Protein AF-A0A0U1LXA2-F1 (afdb_monomer)

InterPro domains:
  IPR002675 Large ribosomal subunit protein eL38 [PF01781] (32-101)
  IPR002675 Large ribosomal subunit protein eL38 [PTHR10965] (31-101)
  IPR038464 Large ribosomal subunit protein eL38 superfamily [G3DSA:3.30.720.90] (31-102)

Organism: Talaromyces islandicus (NCBI:txid28573)

Radius of gyration: 25.95 Å; Cα contacts (8 Å, |Δi|>4): 132; chains: 1; bounding box: 83×63×30 Å

pLDDT: mean 77.97, std 19.59, range [40.28, 96.31]

Secondary structure (DSSP, 8-state):
-------------------------------EEEE--HHHHHHHHHSTT--EEEEEE-TTT--EEEEEE-SS-EEEEEES-HHHHHHHHHHS-TTSEEEE--S-------

Nearest PDB structures (foldseek):
  8pvl-assembly1_Lk  TM=9.374E-01  e=1.654E-11  Thermochaetoides thermophila DSM 1495
  8i9x-assembly1_Lk  TM=9.459E-01  e=2.446E-11  Thermochaetoides thermophila DSM 1495
  7r81-assembly1_m1  TM=9.613E-01  e=2.402E-10  Neurospora crassa
  8ove-assembly1_Bp  TM=9.339E-01  e=1.109E-07  Trypanosoma brucei brucei
  5xxb-assembly1_j  TM=9.501E-01  e=2.951E-07  Toxoplasma gondii

Sequence (110 aa):
MKLITTIEPSKRLNFVPSTLHPSSQTKSATMPSEVSDIKQFIEICRRKDASSARIKRNRKTSQTKFKVRCHRFLYTLVLKDSDKADKLKQSLPPALKIEDVSKGGKKKTI

Solvent-accessible surface area (backbone atoms only — not comparable to full-atom values): 7158 Å² total; per-residue (Å²): 134,90,83,85,91,83,86,91,85,78,86,74,79,79,79,75,77,80,77,79,77,84,69,86,78,73,79,67,86,59,51,73,43,80,47,90,51,68,70,61,50,54,55,51,62,70,38,91,55,43,63,34,34,37,41,35,69,36,85,90,75,53,28,39,35,42,36,36,37,38,82,69,41,33,42,32,35,78,39,66,54,64,71,61,47,57,53,50,62,69,71,48,60,84,90,45,47,74,42,78,51,62,98,81,74,81,80,84,78,128

Mean predicted aligned error: 13.37 Å

Structure (mmCIF, N/CA/C/O backbone):
data_AF-A0A0U1LXA2-F1
#
_entry.id   AF-A0A0U1LXA2-F1
#
loop_
_atom_site.group_PDB
_atom_site.id
_atom_site.type_symbol
_atom_site.label_atom_id
_atom_site.label_alt_id
_atom_site.label_comp_id
_atom_site.label_asym_id
_a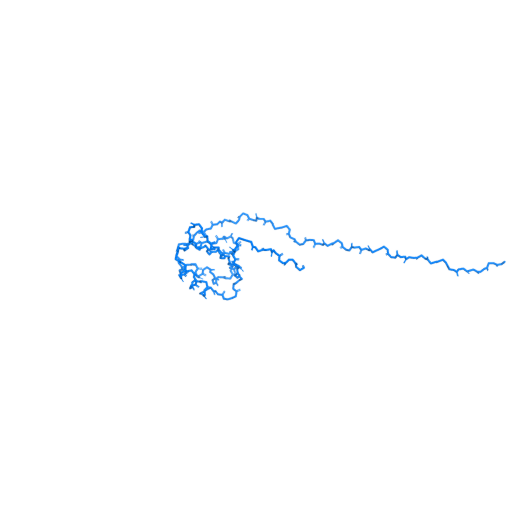tom_site.label_entity_id
_atom_site.label_seq_id
_atom_site.pdbx_PDB_ins_code
_atom_site.Cartn_x
_atom_site.Cartn_y
_atom_site.Cartn_z
_atom_site.occupancy
_atom_site.B_iso_or_equiv
_atom_site.auth_seq_id
_atom_site.auth_comp_id
_atom_site.auth_asym_id
_atom_site.auth_atom_id
_atom_site.pdbx_PDB_model_num
ATOM 1 N N . MET A 1 1 ? 68.038 -52.379 19.694 1.00 46.19 1 MET A N 1
ATOM 2 C CA . MET A 1 1 ? 67.814 -51.940 18.300 1.00 46.19 1 MET A CA 1
ATOM 3 C C . MET A 1 1 ? 66.386 -51.429 18.196 1.00 46.19 1 MET A C 1
ATOM 5 O O . MET A 1 1 ? 65.477 -52.114 18.637 1.00 46.19 1 MET A O 1
ATOM 9 N N . LYS A 1 2 ? 66.239 -50.174 17.759 1.00 47.12 2 LYS A N 1
ATOM 10 C CA . LYS A 1 2 ? 64.984 -49.416 17.621 1.00 47.12 2 LYS A CA 1
ATOM 11 C C . LYS A 1 2 ? 64.072 -50.065 16.579 1.00 47.12 2 LYS A C 1
ATOM 13 O O . LYS A 1 2 ? 64.612 -50.402 15.538 1.00 47.12 2 LYS A O 1
ATOM 18 N N . LEU A 1 3 ? 62.749 -50.093 16.785 1.00 48.00 3 LEU A N 1
ATOM 19 C CA . LEU A 1 3 ? 61.766 -49.903 15.703 1.00 48.00 3 LEU A CA 1
ATOM 20 C C . LEU A 1 3 ? 60.325 -49.673 16.251 1.00 48.00 3 LEU A C 1
ATOM 22 O O . LEU A 1 3 ? 59.685 -50.603 16.716 1.00 48.00 3 LEU A O 1
ATOM 26 N N . ILE A 1 4 ? 59.882 -48.404 16.156 1.00 50.50 4 ILE A N 1
ATOM 27 C CA . ILE A 1 4 ? 58.598 -47.870 15.611 1.00 50.50 4 ILE A CA 1
ATOM 28 C C . ILE A 1 4 ? 57.254 -48.082 16.368 1.00 50.50 4 ILE A C 1
ATOM 30 O O . ILE A 1 4 ? 56.882 -49.195 16.700 1.00 50.50 4 ILE A O 1
ATOM 34 N N . THR A 1 5 ? 56.571 -47.004 16.808 1.00 44.62 5 THR A N 1
ATOM 35 C CA . THR A 1 5 ? 55.510 -46.199 16.116 1.00 44.62 5 THR A CA 1
ATOM 36 C C . THR A 1 5 ? 54.118 -46.839 16.275 1.00 44.62 5 THR A C 1
ATOM 38 O O . THR A 1 5 ? 53.854 -47.890 15.716 1.00 44.62 5 THR A O 1
ATOM 41 N N . THR A 1 6 ? 53.172 -46.298 17.053 1.00 52.69 6 THR A N 1
ATOM 42 C CA . THR A 1 6 ? 52.335 -45.138 16.687 1.00 52.69 6 THR A CA 1
ATOM 43 C C . THR A 1 6 ? 51.577 -44.637 17.921 1.00 52.69 6 THR A C 1
ATOM 45 O O . THR A 1 6 ? 50.834 -45.386 18.547 1.00 52.69 6 THR A O 1
ATOM 48 N N . ILE A 1 7 ? 51.760 -43.359 18.242 1.00 55.78 7 ILE A N 1
ATOM 49 C CA . ILE A 1 7 ? 50.886 -42.562 19.109 1.00 55.78 7 ILE A CA 1
ATOM 50 C C . ILE A 1 7 ? 49.828 -41.959 18.183 1.00 55.78 7 ILE A C 1
ATOM 52 O O . ILE A 1 7 ? 50.179 -41.532 17.086 1.00 55.78 7 ILE A O 1
ATOM 56 N N . GLU A 1 8 ? 48.562 -41.945 18.596 1.00 66.44 8 GLU A N 1
ATOM 57 C CA . GLU A 1 8 ? 47.446 -41.350 17.854 1.00 66.44 8 GLU A CA 1
ATOM 58 C C . GLU A 1 8 ? 47.209 -39.905 18.343 1.00 66.44 8 GLU A C 1
ATOM 60 O O . GLU A 1 8 ? 46.787 -39.713 19.485 1.00 66.44 8 GLU A O 1
ATOM 65 N N . PRO A 1 9 ? 47.456 -38.864 17.526 1.00 55.12 9 PRO A N 1
ATOM 66 C CA . PRO A 1 9 ? 46.992 -37.526 17.837 1.00 55.12 9 PRO A CA 1
ATOM 67 C C . PRO A 1 9 ? 46.153 -36.995 16.678 1.00 55.12 9 PRO A C 1
ATOM 69 O O . PRO A 1 9 ? 46.668 -36.784 15.584 1.00 55.12 9 PRO A O 1
ATOM 72 N N . SER A 1 10 ? 44.869 -36.732 16.919 1.00 51.81 10 SER A N 1
ATOM 73 C CA . SER A 1 10 ? 44.155 -35.545 16.409 1.00 51.81 10 SER A CA 1
ATOM 74 C C . SER A 1 10 ? 42.648 -35.763 16.450 1.00 51.81 10 SER A C 1
ATOM 76 O O . SER A 1 10 ? 42.000 -36.032 15.439 1.00 51.81 10 SER A O 1
ATOM 78 N N . LYS A 1 11 ? 42.042 -35.505 17.612 1.00 54.41 11 LYS A N 1
ATOM 79 C CA . LYS A 1 11 ? 40.664 -35.013 17.606 1.00 54.41 11 LYS A CA 1
ATOM 80 C C . LYS A 1 11 ? 40.707 -33.561 17.149 1.00 54.41 11 LYS A C 1
ATOM 82 O O . LYS A 1 11 ? 40.986 -32.653 17.923 1.00 54.41 11 LYS A O 1
ATOM 87 N N . ARG A 1 12 ? 40.492 -33.412 15.840 1.00 52.88 12 ARG A N 1
ATOM 88 C CA . ARG A 1 12 ? 40.038 -32.216 15.123 1.00 52.88 12 ARG A CA 1
ATOM 89 C C . ARG A 1 12 ? 39.305 -31.254 16.068 1.00 52.88 12 ARG A C 1
ATO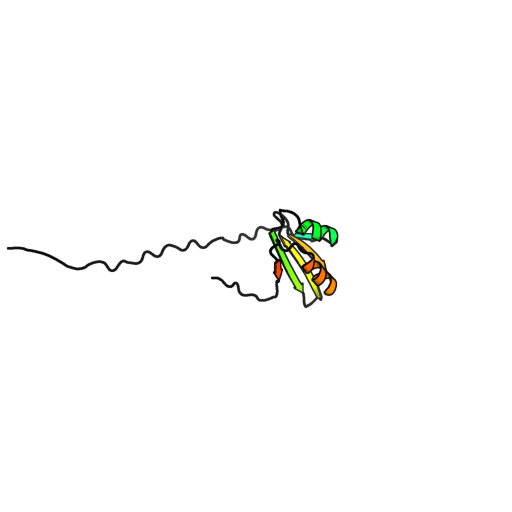M 91 O O . ARG A 1 12 ? 38.158 -31.492 16.441 1.00 52.88 12 ARG A O 1
ATOM 98 N N . LEU A 1 13 ? 39.962 -30.157 16.430 1.00 48.97 13 LEU A N 1
ATOM 99 C CA . LEU A 1 13 ? 39.269 -28.972 16.915 1.00 48.97 13 LEU A CA 1
ATOM 100 C C . LEU A 1 13 ? 38.448 -28.445 15.739 1.00 48.97 13 LEU A C 1
ATOM 102 O O . LEU A 1 13 ? 38.988 -28.054 14.704 1.00 48.97 13 LEU A O 1
ATOM 106 N N . ASN A 1 14 ? 37.130 -28.535 15.882 1.00 50.81 14 ASN A N 1
ATOM 107 C CA . ASN A 1 14 ? 36.174 -28.045 14.908 1.00 50.81 14 ASN A CA 1
ATOM 108 C C . ASN A 1 14 ? 36.361 -26.534 14.750 1.00 50.81 14 ASN A C 1
ATOM 110 O O . ASN A 1 14 ? 36.027 -25.750 15.636 1.00 50.81 14 ASN A O 1
ATOM 114 N N . PHE A 1 15 ? 36.902 -26.145 13.601 1.00 55.06 15 PHE A N 1
ATOM 115 C CA . PHE A 1 15 ? 36.855 -24.785 13.098 1.00 55.06 15 PHE A CA 1
ATOM 116 C C . PHE A 1 15 ? 35.385 -24.454 12.818 1.00 55.06 15 PHE A C 1
ATOM 118 O O . PHE A 1 15 ? 34.821 -24.890 11.816 1.00 55.06 15 PHE A O 1
ATOM 125 N N . VAL A 1 16 ? 34.731 -23.755 13.745 1.00 61.22 16 VAL A N 1
ATOM 126 C CA . VAL A 1 16 ? 33.413 -23.160 13.505 1.00 61.22 16 VAL A CA 1
ATOM 127 C C . VAL A 1 16 ? 33.610 -22.005 12.520 1.00 61.22 16 VAL A C 1
ATOM 129 O O . VAL A 1 16 ? 34.305 -21.048 12.867 1.00 61.22 16 VAL A O 1
ATOM 132 N N . PRO A 1 17 ? 33.040 -22.057 11.302 1.00 52.75 17 PRO A N 1
ATOM 133 C CA . PRO A 1 17 ? 33.032 -20.897 10.432 1.00 52.75 17 PRO A CA 1
ATOM 134 C C . PRO A 1 17 ? 32.181 -19.824 11.108 1.00 52.75 17 PRO A C 1
ATOM 136 O O . PRO A 1 17 ? 31.023 -20.056 11.460 1.00 52.75 17 PRO A O 1
ATOM 139 N N . SER A 1 18 ? 32.782 -18.658 11.314 1.00 52.16 18 SER A N 1
ATOM 140 C CA . SER A 1 18 ? 32.108 -17.433 11.714 1.00 52.16 18 SER A CA 1
ATOM 141 C C . SER A 1 18 ? 30.901 -17.220 10.804 1.00 52.16 18 SER A C 1
ATOM 143 O O . SER A 1 18 ? 31.027 -16.912 9.619 1.00 52.16 18 SER A O 1
ATOM 145 N N . THR A 1 19 ? 29.709 -17.435 11.357 1.00 54.00 19 THR A N 1
ATOM 146 C CA . THR A 1 19 ? 28.450 -17.154 10.685 1.00 54.00 19 THR A CA 1
ATOM 147 C C . THR A 1 19 ? 28.397 -15.658 10.418 1.00 54.00 19 THR A C 1
ATOM 149 O O . THR A 1 19 ? 28.176 -14.837 11.309 1.00 54.00 19 THR A O 1
ATOM 152 N N . LEU A 1 20 ? 28.651 -15.303 9.159 1.00 44.72 20 LEU A N 1
ATOM 153 C CA . LEU A 1 20 ? 28.389 -13.987 8.607 1.00 44.72 20 LEU A CA 1
ATOM 154 C C . LEU A 1 20 ? 26.909 -13.684 8.861 1.00 44.72 20 LEU A C 1
ATOM 156 O O . LEU A 1 20 ? 26.026 -14.227 8.200 1.00 44.72 20 LEU A O 1
ATOM 160 N N . HIS A 1 21 ? 26.628 -12.868 9.871 1.00 54.47 21 HIS A N 1
ATOM 161 C CA . HIS A 1 21 ? 25.276 -12.437 10.183 1.00 54.47 21 HIS A CA 1
ATOM 162 C C . HIS A 1 21 ? 24.869 -11.406 9.115 1.00 54.47 21 HIS A C 1
ATOM 164 O O . HIS A 1 21 ? 25.503 -10.349 9.024 1.00 54.47 21 HIS A O 1
ATOM 170 N N . PRO A 1 22 ? 23.868 -11.680 8.257 1.00 51.69 22 PRO A N 1
ATOM 171 C CA . PRO A 1 22 ? 23.526 -10.757 7.196 1.00 51.69 22 PRO A CA 1
ATOM 172 C C . PRO A 1 22 ? 22.761 -9.555 7.754 1.00 51.69 22 PRO A C 1
ATOM 174 O O . PRO A 1 22 ? 21.692 -9.669 8.353 1.00 51.69 22 PRO A O 1
ATOM 177 N N . SER A 1 23 ? 23.287 -8.382 7.416 1.00 40.41 23 SER A N 1
ATOM 178 C CA . SER A 1 23 ? 22.605 -7.091 7.340 1.00 40.41 23 SER A CA 1
ATOM 179 C C . SER A 1 23 ? 22.078 -6.510 8.654 1.00 40.41 23 SER A C 1
ATOM 181 O O . SER A 1 23 ? 20.919 -6.654 9.045 1.00 40.41 23 SER A O 1
ATOM 183 N N . SER A 1 24 ? 22.931 -5.684 9.252 1.00 42.75 24 SER A N 1
ATOM 184 C CA . SER A 1 24 ? 22.550 -4.430 9.893 1.00 42.75 24 SER A CA 1
ATO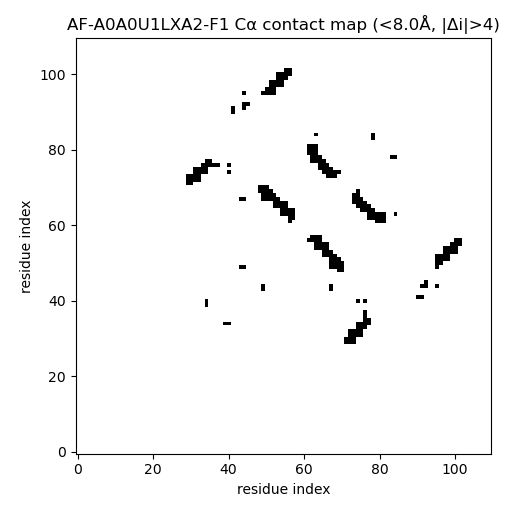M 185 C C . SER A 1 24 ? 21.440 -3.770 9.070 1.00 42.75 24 SER A C 1
ATOM 187 O O . SER A 1 24 ? 21.687 -3.203 8.005 1.00 42.75 24 SER A O 1
ATOM 189 N N . GLN A 1 25 ? 20.194 -3.882 9.528 1.00 47.41 25 GLN A N 1
ATOM 190 C CA . GLN A 1 25 ? 19.075 -3.165 8.938 1.00 47.41 25 GLN A CA 1
ATOM 191 C C . GLN A 1 25 ? 19.268 -1.692 9.296 1.00 47.41 25 GLN A C 1
ATOM 193 O O . GLN A 1 25 ? 18.738 -1.204 10.294 1.00 47.41 25 GLN A O 1
ATOM 198 N N . THR A 1 26 ? 20.091 -0.993 8.514 1.00 40.28 26 THR A N 1
ATOM 199 C CA . THR A 1 26 ? 20.186 0.458 8.562 1.00 40.28 26 THR A CA 1
ATOM 200 C C . THR A 1 26 ? 18.777 0.959 8.278 1.00 40.28 26 THR A C 1
ATOM 202 O O . THR A 1 26 ? 18.235 0.811 7.180 1.00 40.28 26 THR A O 1
ATOM 205 N N . LYS A 1 27 ? 18.108 1.459 9.322 1.00 52.69 27 LYS A N 1
ATOM 206 C CA . LYS A 1 27 ? 16.860 2.206 9.184 1.00 52.69 27 LYS A CA 1
ATOM 207 C C . LYS A 1 27 ? 17.214 3.468 8.406 1.00 52.69 27 LYS A C 1
ATOM 209 O O . LYS A 1 27 ? 17.460 4.512 9.000 1.00 52.69 27 LYS A O 1
ATOM 214 N N . SER A 1 28 ? 17.294 3.361 7.081 1.00 53.91 28 SER A N 1
ATOM 215 C CA . SER A 1 28 ? 17.297 4.531 6.218 1.00 53.91 28 SER A CA 1
ATOM 216 C C . SER A 1 28 ? 16.084 5.357 6.625 1.00 53.91 28 SER A C 1
ATOM 218 O O . SER A 1 28 ? 14.991 4.812 6.807 1.00 53.91 28 SER A O 1
ATOM 220 N N . ALA A 1 29 ? 16.296 6.644 6.887 1.00 58.34 29 ALA A N 1
ATOM 221 C CA . ALA A 1 29 ? 15.231 7.571 7.226 1.00 58.34 29 ALA A CA 1
ATOM 222 C C . ALA A 1 29 ? 14.310 7.677 6.005 1.00 58.34 29 ALA A C 1
ATOM 224 O O . ALA A 1 29 ? 14.501 8.494 5.109 1.00 58.34 29 ALA A O 1
ATOM 225 N N . THR A 1 30 ? 13.357 6.754 5.904 1.00 60.31 30 THR A N 1
ATOM 226 C CA . THR A 1 30 ? 12.408 6.709 4.805 1.00 60.31 30 THR A CA 1
ATOM 227 C C . THR A 1 30 ? 11.520 7.926 4.961 1.00 60.31 30 THR A C 1
ATOM 229 O O . THR A 1 30 ? 10.752 7.975 5.922 1.00 60.31 30 THR A O 1
ATOM 232 N N . MET A 1 31 ? 11.619 8.904 4.061 1.00 83.19 31 MET A N 1
ATOM 233 C CA . MET A 1 31 ? 10.691 10.030 4.081 1.00 83.19 31 MET A CA 1
ATOM 234 C C . MET A 1 31 ? 9.277 9.483 3.811 1.00 83.19 31 MET A C 1
ATOM 236 O O . MET A 1 31 ? 9.054 8.866 2.760 1.00 83.19 31 MET A O 1
ATOM 240 N N . PRO A 1 32 ? 8.337 9.598 4.764 1.00 89.88 32 PRO A N 1
ATOM 241 C CA . PRO A 1 32 ? 6.972 9.154 4.546 1.00 89.88 32 PRO A CA 1
ATOM 242 C C . PRO A 1 32 ? 6.226 10.191 3.701 1.00 89.88 32 PRO A C 1
ATOM 244 O O . PRO A 1 32 ? 6.440 11.392 3.844 1.00 89.88 32 PRO A O 1
ATOM 247 N N . SER A 1 33 ? 5.338 9.720 2.833 1.00 93.44 33 SER A N 1
ATOM 248 C CA . SER A 1 33 ? 4.431 10.557 2.051 1.00 93.44 33 SER A CA 1
ATOM 249 C C . SER A 1 33 ? 3.019 9.987 2.161 1.00 93.44 33 SER A C 1
ATOM 251 O O . SER A 1 33 ? 2.830 8.767 2.131 1.00 93.44 33 SER A O 1
ATOM 253 N N . GLU A 1 34 ? 2.033 10.855 2.358 1.00 94.62 34 GLU A N 1
ATOM 254 C CA . GLU A 1 34 ? 0.623 10.473 2.414 1.00 94.62 34 GLU A CA 1
ATOM 255 C C . GLU A 1 34 ? -0.026 10.644 1.040 1.00 94.62 34 GLU A C 1
ATOM 257 O O . GLU A 1 34 ? 0.274 11.587 0.311 1.00 94.62 34 GLU A O 1
ATOM 262 N N . VAL A 1 35 ? -0.893 9.697 0.687 1.00 95.00 35 VAL A N 1
ATOM 263 C CA . VAL A 1 35 ? -1.676 9.692 -0.548 1.00 95.00 35 VAL A CA 1
ATOM 264 C C . VAL A 1 35 ? -3.144 9.674 -0.152 1.00 95.00 35 VAL A C 1
ATOM 266 O O . VAL A 1 35 ? -3.563 8.775 0.577 1.00 95.00 35 VAL A O 1
ATOM 269 N N . SER A 1 36 ? -3.917 10.643 -0.638 1.00 93.50 36 SER A N 1
ATOM 270 C CA . SER A 1 36 ? -5.354 10.745 -0.352 1.00 93.50 36 SER A CA 1
ATOM 271 C C . SER A 1 36 ? -6.201 9.947 -1.348 1.00 93.50 36 SER A C 1
ATOM 273 O O . SER A 1 36 ? -7.211 9.356 -0.970 1.00 93.50 36 SER A O 1
ATOM 275 N N . ASP A 1 37 ? -5.773 9.885 -2.612 1.00 94.62 37 ASP A N 1
ATOM 276 C CA . ASP A 1 37 ? -6.553 9.292 -3.697 1.00 94.62 37 ASP A CA 1
ATOM 277 C C . ASP A 1 37 ? -6.253 7.808 -3.918 1.00 94.62 37 ASP A C 1
ATOM 279 O O . ASP A 1 37 ? -5.119 7.391 -4.167 1.00 94.62 37 ASP A O 1
ATOM 283 N N . ILE A 1 38 ? -7.312 6.994 -3.942 1.00 92.69 38 ILE A N 1
ATOM 284 C CA . ILE A 1 38 ? -7.210 5.545 -4.171 1.00 92.69 38 ILE A 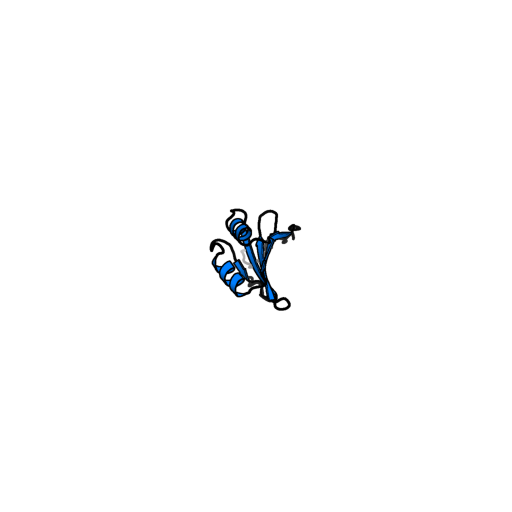CA 1
ATOM 285 C C . ILE A 1 38 ? -6.632 5.234 -5.559 1.00 92.69 38 ILE A C 1
ATOM 287 O O . ILE A 1 38 ? -5.806 4.333 -5.697 1.00 92.69 38 ILE A O 1
ATOM 291 N N . LYS A 1 39 ? -7.037 5.985 -6.593 1.00 92.88 39 LYS A N 1
ATOM 292 C CA . LYS A 1 39 ? -6.551 5.781 -7.969 1.00 92.88 39 LYS A CA 1
ATOM 293 C C . LYS A 1 39 ? -5.038 5.985 -8.055 1.00 92.88 39 LYS A C 1
ATOM 295 O O . LYS A 1 39 ? -4.333 5.133 -8.588 1.00 92.88 39 LYS A O 1
ATOM 300 N N . GLN A 1 40 ? -4.546 7.073 -7.461 1.00 94.50 40 GLN A N 1
ATOM 301 C CA . GLN A 1 40 ? -3.117 7.369 -7.390 1.00 94.50 40 GLN A CA 1
ATOM 302 C C . GLN A 1 40 ? -2.364 6.287 -6.606 1.00 94.50 40 GLN A C 1
ATOM 304 O O . GLN A 1 40 ? -1.277 5.872 -7.000 1.00 94.50 40 GLN A O 1
ATOM 309 N N . PHE A 1 41 ? -2.956 5.784 -5.521 1.00 94.56 41 PHE A N 1
ATOM 310 C CA . PHE A 1 41 ? -2.361 4.714 -4.728 1.00 94.56 41 PHE A CA 1
ATOM 311 C C . PHE A 1 41 ? -2.205 3.398 -5.511 1.00 94.56 41 PHE A C 1
ATOM 313 O O . PHE A 1 41 ? -1.154 2.760 -5.432 1.00 94.56 41 PHE A O 1
ATOM 320 N N . ILE A 1 42 ? -3.210 3.000 -6.298 1.00 93.50 42 ILE A N 1
ATOM 321 C CA . ILE A 1 42 ? -3.120 1.809 -7.159 1.00 93.50 42 ILE A CA 1
ATOM 322 C C . ILE A 1 42 ? -2.037 1.976 -8.225 1.00 93.50 42 ILE A C 1
ATOM 324 O O . ILE A 1 42 ? -1.256 1.049 -8.438 1.00 93.50 42 ILE A O 1
ATOM 328 N N . GLU A 1 43 ? -1.936 3.155 -8.839 1.00 93.88 43 GLU A N 1
ATOM 329 C CA . GLU A 1 43 ? -0.873 3.446 -9.805 1.00 93.88 43 GLU A CA 1
ATOM 330 C C . GLU A 1 43 ? 0.513 3.283 -9.167 1.00 93.88 43 GLU A C 1
ATOM 332 O O . GLU A 1 43 ? 1.396 2.637 -9.730 1.00 93.88 43 GLU A O 1
ATOM 337 N N . ILE A 1 44 ? 0.684 3.759 -7.927 1.00 93.62 44 ILE A N 1
ATOM 338 C CA . ILE A 1 44 ? 1.931 3.586 -7.175 1.00 93.62 44 ILE A CA 1
ATOM 339 C C . ILE A 1 44 ? 2.267 2.106 -6.959 1.00 93.62 44 ILE A C 1
ATOM 341 O O . ILE A 1 44 ? 3.423 1.716 -7.112 1.00 93.62 44 ILE A O 1
ATOM 345 N N . CYS A 1 45 ? 1.274 1.272 -6.646 1.00 93.75 45 CYS A N 1
ATOM 346 C CA . CYS A 1 45 ? 1.475 -0.163 -6.425 1.00 93.75 45 CYS A CA 1
ATOM 347 C C . CYS A 1 45 ? 1.905 -0.921 -7.688 1.00 93.75 45 CYS A C 1
ATOM 349 O O . CYS A 1 45 ? 2.514 -1.982 -7.574 1.00 93.75 45 CYS A O 1
ATOM 351 N N . ARG A 1 46 ? 1.572 -0.406 -8.878 1.00 93.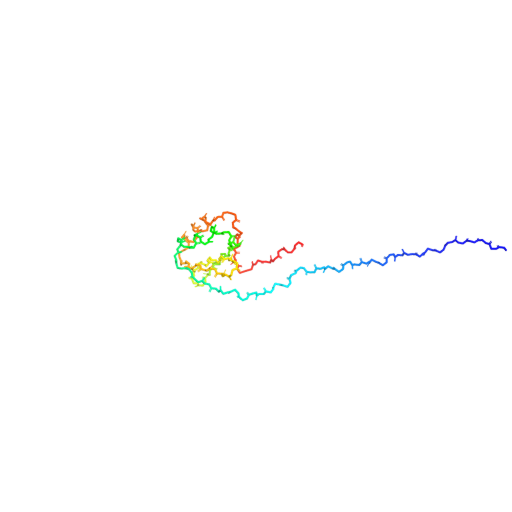25 46 ARG A N 1
ATOM 352 C CA . ARG A 1 46 ? 1.905 -1.025 -10.171 1.00 93.25 46 ARG A CA 1
ATOM 353 C C . ARG A 1 46 ? 3.281 -0.626 -10.696 1.00 93.25 46 ARG A C 1
ATOM 355 O O . ARG A 1 46 ? 3.772 -1.246 -11.638 1.00 93.25 46 ARG A O 1
ATOM 362 N N . ARG A 1 47 ? 3.913 0.397 -10.119 1.00 94.00 47 ARG A N 1
ATOM 363 C CA . ARG A 1 47 ? 5.240 0.837 -10.552 1.00 94.00 47 ARG A CA 1
ATOM 364 C C . ARG A 1 47 ? 6.314 -0.188 -10.188 1.00 94.00 47 ARG A C 1
ATOM 366 O O . ARG A 1 47 ? 6.288 -0.802 -9.127 1.00 94.00 47 ARG A O 1
ATOM 373 N N . LYS A 1 48 ? 7.338 -0.276 -11.037 1.00 92.12 48 LYS A N 1
ATOM 374 C CA . LYS A 1 48 ? 8.508 -1.159 -10.865 1.00 92.12 48 LYS A CA 1
ATOM 375 C C . LYS A 1 48 ? 9.336 -0.904 -9.598 1.00 92.12 48 LYS A C 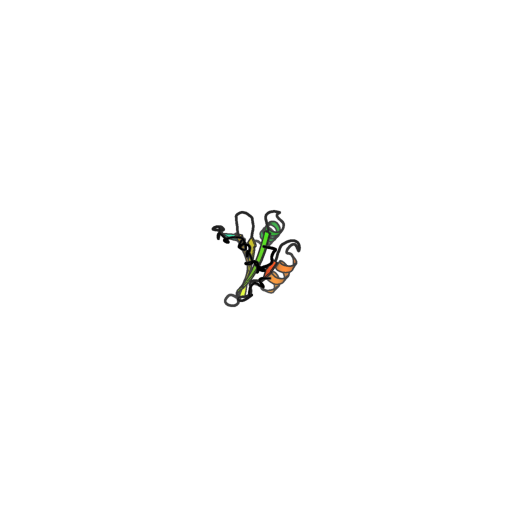1
ATOM 377 O O . LYS A 1 48 ? 10.112 -1.761 -9.198 1.00 92.12 48 LYS A O 1
ATOM 382 N N . ASP A 1 49 ? 9.225 0.278 -8.994 1.00 90.88 49 ASP A N 1
ATOM 383 C CA . ASP A 1 49 ? 9.949 0.637 -7.772 1.00 90.88 49 ASP A CA 1
ATOM 384 C C . ASP A 1 49 ? 9.216 0.234 -6.486 1.00 90.88 49 ASP A C 1
ATOM 386 O O . ASP A 1 49 ? 9.808 0.316 -5.405 1.00 90.88 49 ASP A O 1
ATOM 390 N N . ALA A 1 50 ? 7.958 -0.210 -6.584 1.00 92.94 50 ALA A N 1
ATOM 391 C CA . ALA A 1 50 ? 7.210 -0.756 -5.463 1.00 92.94 50 ALA A CA 1
ATOM 392 C C . ALA A 1 50 ? 7.717 -2.167 -5.128 1.00 92.94 50 ALA A C 1
ATOM 394 O O . ALA A 1 50 ? 7.679 -3.080 -5.946 1.00 92.94 50 ALA A O 1
ATOM 395 N N . SER A 1 51 ? 8.198 -2.343 -3.897 1.00 92.12 51 SER A N 1
ATOM 396 C CA . SER A 1 51 ? 8.862 -3.579 -3.453 1.00 92.12 51 SER A CA 1
ATOM 397 C C . SER A 1 51 ? 8.000 -4.422 -2.514 1.00 92.12 51 SER A C 1
ATOM 399 O O . SER A 1 51 ? 7.980 -5.651 -2.602 1.00 92.12 51 SER A O 1
ATOM 401 N N . SER A 1 52 ? 7.282 -3.773 -1.598 1.00 92.00 52 SER A N 1
ATOM 402 C CA . SER A 1 52 ? 6.382 -4.429 -0.654 1.00 92.00 52 SER A CA 1
ATOM 403 C C . SER A 1 52 ? 5.281 -3.487 -0.188 1.00 92.00 52 SER A C 1
ATOM 405 O O . SER A 1 52 ? 5.453 -2.268 -0.152 1.00 92.00 52 SER A O 1
ATOM 407 N N . ALA A 1 53 ? 4.144 -4.056 0.192 1.00 93.94 53 ALA A N 1
ATOM 408 C CA . ALA A 1 53 ? 3.043 -3.348 0.820 1.00 93.94 53 ALA A CA 1
ATOM 409 C C . ALA A 1 53 ? 2.818 -3.902 2.226 1.00 93.94 53 ALA A C 1
ATOM 411 O O . ALA A 1 53 ? 2.740 -5.109 2.428 1.00 93.94 53 ALA A O 1
ATOM 412 N N . ARG A 1 54 ? 2.686 -3.017 3.210 1.00 93.19 54 ARG A N 1
ATOM 413 C CA . ARG A 1 54 ? 2.368 -3.365 4.593 1.00 93.19 54 ARG A CA 1
ATOM 414 C C . ARG A 1 54 ? 0.981 -2.850 4.925 1.00 93.19 54 ARG A C 1
ATOM 416 O O . ARG A 1 54 ? 0.735 -1.645 4.858 1.00 93.19 54 ARG A O 1
ATOM 423 N N . ILE A 1 55 ? 0.085 -3.743 5.317 1.00 93.81 55 ILE A N 1
ATOM 424 C CA . ILE A 1 55 ? -1.293 -3.395 5.661 1.00 93.81 55 ILE A CA 1
ATOM 425 C C . ILE A 1 55 ? -1.404 -3.364 7.181 1.00 93.81 55 ILE A C 1
ATOM 427 O O . ILE A 1 55 ? -1.232 -4.371 7.867 1.00 93.81 55 ILE A O 1
ATOM 431 N N . LYS A 1 56 ? -1.665 -2.182 7.742 1.00 92.62 56 LYS A N 1
ATOM 432 C CA . LYS A 1 56 ? -1.825 -1.982 9.185 1.00 92.62 56 LYS A CA 1
ATOM 433 C C . LYS A 1 56 ? -3.265 -1.604 9.498 1.00 92.62 56 LYS A C 1
ATOM 435 O O . LYS A 1 56 ? -3.652 -0.450 9.341 1.00 92.62 56 LYS A O 1
ATOM 440 N N . ARG A 1 57 ? -4.015 -2.538 10.079 1.00 92.06 57 ARG A N 1
ATOM 441 C CA . ARG A 1 57 ? -5.303 -2.244 10.723 1.00 92.06 57 ARG A CA 1
ATOM 442 C C . ARG A 1 57 ? -5.081 -1.643 12.114 1.00 92.06 57 ARG A C 1
ATOM 444 O O . ARG A 1 57 ? -4.309 -2.192 12.918 1.00 92.06 57 ARG A O 1
ATOM 451 N N . ASN A 1 58 ? -5.695 -0.495 12.394 1.00 90.88 58 ASN A N 1
ATOM 452 C CA . ASN A 1 58 ? -5.674 0.155 13.700 1.00 90.88 58 ASN A CA 1
ATOM 453 C C . ASN A 1 58 ? -7.003 -0.067 14.424 1.00 90.88 58 ASN A C 1
ATOM 455 O O . ASN A 1 58 ? -8.015 0.509 14.056 1.00 90.88 58 ASN A O 1
ATOM 459 N N . ARG A 1 59 ? -6.976 -0.858 15.501 1.00 86.81 59 ARG A N 1
ATOM 460 C CA . ARG A 1 59 ? -8.176 -1.190 16.288 1.00 86.81 59 ARG A CA 1
ATOM 461 C C . ARG A 1 59 ? -8.753 0.003 17.056 1.00 86.81 59 ARG A C 1
ATOM 463 O O . ARG A 1 59 ? -9.934 0.005 17.341 1.00 86.81 59 ARG A O 1
ATOM 470 N N . LYS A 1 60 ? -7.923 0.991 17.419 1.00 88.75 60 LYS A N 1
ATOM 471 C CA . LYS A 1 60 ? -8.369 2.146 18.222 1.00 88.75 60 LYS A CA 1
ATOM 472 C C . LYS A 1 60 ? -9.139 3.178 17.400 1.00 88.75 60 LYS A C 1
ATOM 474 O O . LYS A 1 60 ? -10.030 3.822 17.922 1.00 88.75 60 LYS A O 1
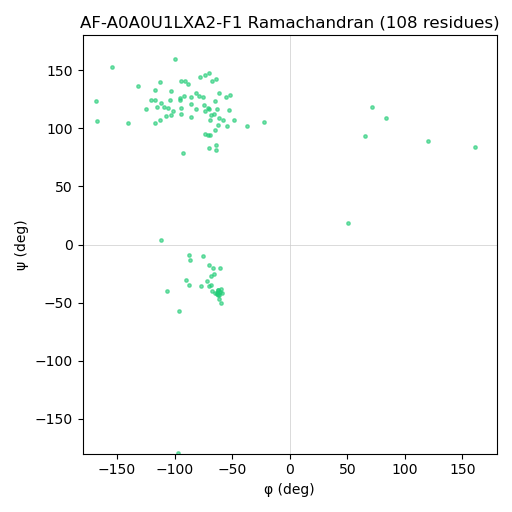ATOM 479 N N . THR A 1 61 ? -8.747 3.366 16.142 1.00 88.88 61 THR A N 1
ATOM 480 C CA . THR A 1 61 ? -9.318 4.399 15.262 1.00 88.88 61 THR A CA 1
ATOM 481 C C . THR A 1 61 ? -10.133 3.806 14.116 1.00 88.88 61 THR A C 1
ATOM 483 O O . THR A 1 61 ? -10.528 4.546 13.224 1.00 88.88 61 THR A O 1
ATOM 486 N N . SER A 1 62 ? -10.298 2.479 14.086 1.00 88.88 62 SER A N 1
ATOM 487 C CA . SER A 1 62 ? -10.896 1.706 12.985 1.00 88.88 62 SER A CA 1
ATOM 488 C C . SER A 1 62 ? -10.322 2.009 11.592 1.00 88.88 62 SER A C 1
ATOM 490 O O . SER A 1 62 ? -10.916 1.667 10.581 1.00 88.88 62 SER A O 1
ATOM 492 N N . GLN A 1 63 ? -9.134 2.619 11.517 1.00 93.19 63 GLN A N 1
ATOM 493 C CA . GLN A 1 63 ? -8.486 2.965 10.254 1.00 93.19 63 GLN A CA 1
ATOM 494 C C . GLN A 1 63 ? -7.580 1.840 9.765 1.00 93.19 63 GLN A C 1
ATOM 496 O O . GLN A 1 63 ? -6.792 1.274 10.532 1.00 93.19 63 GLN A O 1
ATOM 501 N N . THR A 1 64 ? -7.588 1.608 8.459 1.00 93.88 64 THR A N 1
ATOM 502 C CA . THR A 1 64 ? -6.624 0.749 7.774 1.00 93.88 64 THR A CA 1
ATOM 503 C C . THR A 1 64 ? -5.616 1.612 7.030 1.00 93.88 64 THR A C 1
ATOM 505 O O . THR A 1 64 ? -5.980 2.464 6.225 1.00 93.88 64 THR A O 1
ATOM 508 N N . LYS A 1 65 ? -4.327 1.410 7.317 1.00 94.38 65 LYS A N 1
ATOM 509 C CA . LYS A 1 65 ? -3.221 2.102 6.651 1.00 94.38 65 LYS A CA 1
ATOM 510 C C . LYS A 1 65 ? -2.528 1.144 5.691 1.00 94.38 65 LYS A C 1
ATOM 512 O O . LYS A 1 65 ? -1.948 0.153 6.140 1.00 94.38 65 LYS A O 1
ATOM 517 N N . PHE A 1 66 ? -2.552 1.462 4.405 1.00 95.50 66 PHE A N 1
ATOM 518 C CA . PHE A 1 66 ? -1.817 0.749 3.367 1.00 95.50 66 PHE A CA 1
ATOM 519 C C . PHE A 1 66 ? -0.492 1.457 3.139 1.00 95.50 66 PHE A C 1
ATOM 521 O O . PHE A 1 66 ? -0.483 2.628 2.778 1.00 95.50 66 PHE A O 1
ATOM 528 N N . LYS A 1 67 ? 0.623 0.774 3.398 1.00 94.25 67 LYS A N 1
ATOM 529 C CA . LYS A 1 67 ? 1.965 1.359 3.355 1.00 94.25 67 LYS A CA 1
ATOM 530 C C . LYS A 1 67 ? 2.803 0.684 2.281 1.00 94.25 67 LYS A C 1
ATOM 532 O O . LYS A 1 67 ? 3.267 -0.428 2.501 1.00 94.25 67 LYS A O 1
ATOM 537 N N . VAL A 1 68 ? 3.028 1.341 1.153 1.00 94.81 68 VAL A N 1
ATOM 538 C CA . VAL A 1 68 ? 3.837 0.797 0.053 1.00 94.81 68 VAL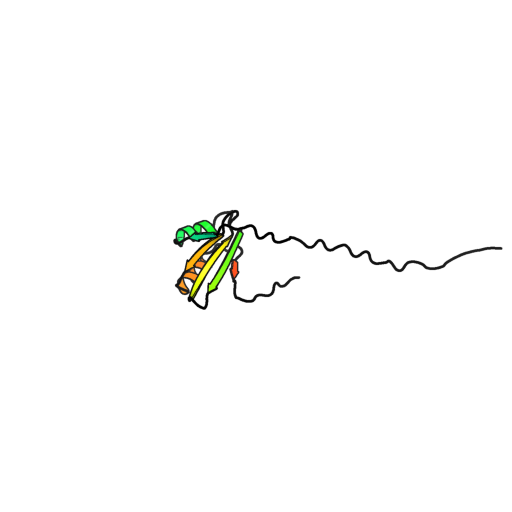 A CA 1
ATOM 539 C C . VAL A 1 68 ? 5.261 1.309 0.168 1.00 94.81 68 VAL A C 1
ATOM 541 O O . VAL A 1 68 ? 5.505 2.516 0.246 1.00 94.81 68 VAL A O 1
ATOM 544 N N . ARG A 1 69 ? 6.219 0.383 0.181 1.00 93.38 69 ARG A N 1
ATOM 545 C CA . ARG A 1 69 ? 7.641 0.690 0.146 1.00 93.38 69 ARG A CA 1
ATOM 546 C C . ARG A 1 69 ? 8.093 0.846 -1.300 1.00 93.38 69 ARG A C 1
ATOM 548 O O . ARG A 1 69 ? 8.198 -0.142 -2.027 1.00 93.38 69 ARG A O 1
ATOM 555 N N . CYS A 1 70 ? 8.406 2.080 -1.675 1.00 92.62 70 CYS A N 1
ATOM 556 C CA . CYS A 1 70 ? 9.120 2.388 -2.909 1.00 92.62 70 CYS A CA 1
ATOM 557 C C . CYS A 1 70 ? 10.618 2.573 -2.621 1.00 92.62 70 CYS A C 1
ATOM 559 O O . CYS A 1 70 ? 11.055 2.472 -1.469 1.00 92.62 70 CYS A O 1
ATOM 561 N N . HIS A 1 71 ? 11.408 2.873 -3.654 1.00 89.56 71 HIS A N 1
ATOM 562 C CA . HIS A 1 71 ? 12.857 3.053 -3.518 1.00 89.56 71 HIS A CA 1
ATOM 563 C C . HIS A 1 71 ? 13.216 4.189 -2.540 1.00 89.56 71 HIS A C 1
ATOM 565 O O . HIS A 1 71 ? 13.974 3.998 -1.590 1.00 89.56 71 HIS A O 1
ATOM 571 N N . ARG A 1 72 ? 12.598 5.364 -2.726 1.00 88.62 72 ARG A N 1
ATOM 572 C CA . ARG A 1 72 ? 12.841 6.567 -1.913 1.00 88.62 72 ARG A CA 1
ATOM 573 C C . ARG A 1 72 ? 11.817 6.720 -0.786 1.00 88.62 72 ARG A C 1
ATOM 575 O O . ARG A 1 72 ? 12.179 6.745 0.391 1.00 88.62 72 ARG A O 1
ATOM 582 N N . PHE A 1 73 ? 10.535 6.774 -1.137 1.00 91.50 73 PHE A N 1
ATOM 583 C CA . PHE A 1 73 ? 9.456 7.103 -0.205 1.00 91.50 73 PHE A CA 1
ATOM 584 C C . PHE A 1 73 ? 8.711 5.873 0.322 1.00 91.50 73 PHE A C 1
ATOM 586 O O . PHE A 1 73 ? 8.739 4.785 -0.261 1.00 91.50 73 PHE A O 1
ATOM 593 N N . LEU A 1 74 ? 8.030 6.063 1.449 1.00 93.81 74 LEU A N 1
ATOM 594 C CA . LEU A 1 74 ? 6.978 5.165 1.912 1.00 93.81 74 LEU A CA 1
ATOM 595 C C . LEU A 1 74 ? 5.634 5.866 1.718 1.00 93.81 74 LEU A C 1
ATOM 597 O O . LEU A 1 74 ? 5.346 6.835 2.418 1.00 93.81 74 LEU A O 1
ATOM 601 N N . TYR A 1 75 ? 4.829 5.371 0.782 1.00 95.06 75 TYR A N 1
ATOM 602 C CA . TYR A 1 75 ? 3.506 5.924 0.514 1.00 95.06 75 TYR A CA 1
ATOM 603 C C . TYR A 1 75 ? 2.489 5.297 1.451 1.00 95.06 75 TYR A C 1
ATOM 605 O O . TYR A 1 75 ? 2.412 4.072 1.547 1.00 95.06 75 TYR A O 1
ATOM 613 N N . THR A 1 76 ? 1.726 6.126 2.155 1.00 95.88 76 THR A N 1
ATOM 614 C CA . THR A 1 76 ? 0.656 5.671 3.041 1.00 95.88 76 THR A CA 1
ATOM 615 C C . THR A 1 76 ? -0.688 6.179 2.548 1.00 95.88 76 THR A C 1
ATOM 617 O O . THR A 1 76 ? -0.872 7.383 2.445 1.00 95.88 76 THR A O 1
ATOM 620 N N . LEU A 1 77 ? -1.633 5.269 2.321 1.00 96.31 77 LEU A N 1
ATOM 621 C CA . LEU A 1 77 ? -3.052 5.589 2.179 1.00 96.31 77 LEU A CA 1
ATOM 622 C C . LEU A 1 77 ? -3.776 5.207 3.472 1.00 96.31 77 LEU A C 1
ATOM 624 O O . LEU A 1 77 ? -3.586 4.102 3.995 1.00 96.31 77 LEU A O 1
ATOM 628 N N . VAL A 1 78 ? -4.598 6.113 3.997 1.00 94.81 78 VAL A N 1
ATOM 629 C CA . VAL A 1 78 ? -5.409 5.890 5.200 1.00 94.81 78 VAL A CA 1
ATOM 630 C C . VAL A 1 78 ? -6.876 5.783 4.800 1.00 94.81 78 VAL A C 1
ATOM 632 O O . VAL A 1 78 ? -7.456 6.738 4.299 1.00 94.81 78 VAL A O 1
ATOM 635 N N . LEU A 1 79 ? -7.496 4.635 5.067 1.00 94.06 79 LEU A N 1
ATOM 636 C CA . LEU A 1 79 ? -8.929 4.423 4.868 1.00 94.06 79 LEU A CA 1
ATOM 637 C C . LEU A 1 79 ? -9.630 4.232 6.212 1.00 94.06 79 LEU A C 1
ATOM 639 O O . LEU A 1 79 ? -9.096 3.574 7.107 1.00 94.06 79 LEU A O 1
ATOM 643 N N . LYS A 1 80 ? -10.823 4.817 6.348 1.00 93.19 80 LYS A N 1
ATOM 644 C CA . LYS A 1 80 ? -11.705 4.637 7.514 1.00 93.19 80 LYS A CA 1
ATOM 645 C C . LYS A 1 80 ? -12.672 3.461 7.329 1.00 93.19 80 LYS A C 1
ATOM 647 O O . LYS A 1 80 ? -12.997 2.799 8.304 1.00 93.19 80 LYS A O 1
ATOM 652 N N . ASP A 1 81 ? -13.068 3.180 6.089 1.00 93.06 81 ASP A N 1
ATOM 653 C CA . ASP A 1 81 ? -14.027 2.122 5.762 1.00 93.06 81 ASP A CA 1
ATOM 654 C C . ASP A 1 81 ? -13.313 0.766 5.621 1.00 93.06 81 ASP A C 1
ATOM 656 O O . ASP A 1 81 ? -12.431 0.614 4.767 1.00 93.06 81 ASP A O 1
ATOM 660 N N . SER A 1 82 ? -13.697 -0.229 6.428 1.00 90.25 82 SER A N 1
ATOM 661 C CA . SER A 1 82 ? -13.143 -1.594 6.368 1.00 90.25 82 SER A CA 1
ATOM 662 C C . SER A 1 82 ? -13.427 -2.273 5.033 1.00 90.25 82 SER A C 1
ATOM 664 O O . SER A 1 82 ? -12.520 -2.826 4.419 1.00 90.25 82 SER A O 1
ATOM 666 N N . ASP A 1 83 ? -14.649 -2.146 4.528 1.00 91.75 83 ASP A N 1
ATOM 667 C CA . ASP A 1 83 ? -15.088 -2.901 3.351 1.00 91.75 83 ASP A CA 1
ATOM 668 C C . ASP A 1 83 ? -14.383 -2.411 2.080 1.00 91.75 83 ASP A C 1
ATOM 670 O O . ASP A 1 83 ? -14.010 -3.192 1.203 1.00 91.75 83 ASP A O 1
ATOM 674 N N . LYS A 1 84 ? -14.134 -1.095 1.988 1.00 91.94 84 LYS A N 1
ATOM 675 C CA . LYS A 1 84 ? -13.314 -0.523 0.910 1.00 91.94 84 LYS A CA 1
ATOM 676 C C . LYS A 1 84 ? -11.855 -0.940 1.045 1.00 91.94 84 LYS A C 1
ATOM 678 O O . LYS A 1 84 ? -11.200 -1.145 0.029 1.00 91.94 84 LYS A O 1
ATOM 683 N N . ALA A 1 85 ? -11.345 -1.069 2.269 1.00 92.50 85 ALA A N 1
ATOM 684 C CA . ALA A 1 85 ? -9.987 -1.539 2.504 1.00 92.50 85 ALA A CA 1
ATOM 685 C C . ALA A 1 85 ? -9.810 -2.999 2.048 1.00 92.50 85 ALA A C 1
ATOM 687 O O . ALA A 1 85 ? -8.820 -3.311 1.388 1.00 92.50 85 ALA A O 1
ATOM 688 N N . ASP A 1 86 ? -10.776 -3.875 2.319 1.00 92.31 86 ASP A N 1
ATOM 689 C CA . ASP A 1 86 ? -10.707 -5.275 1.887 1.00 92.31 86 ASP A CA 1
ATOM 690 C C . ASP A 1 86 ? -10.792 -5.408 0.360 1.00 92.31 86 ASP A C 1
ATOM 692 O O . ASP A 1 86 ? -9.999 -6.139 -0.239 1.00 92.31 86 ASP A O 1
ATOM 696 N N . LYS A 1 87 ? -11.645 -4.608 -0.296 1.00 93.00 87 LYS A N 1
ATOM 697 C CA . LYS A 1 87 ? -11.658 -4.492 -1.767 1.00 93.00 87 LYS A CA 1
ATOM 698 C C . LYS A 1 87 ? -10.332 -3.959 -2.308 1.00 93.00 87 LYS A C 1
ATOM 700 O O . LYS A 1 87 ? -9.792 -4.499 -3.267 1.00 93.00 87 LYS A O 1
ATOM 705 N N . LEU A 1 88 ? -9.765 -2.931 -1.673 1.00 93.19 88 LEU A N 1
ATOM 706 C CA . LEU A 1 88 ? -8.488 -2.362 -2.097 1.00 93.19 88 LEU A CA 1
ATOM 707 C C . LEU A 1 88 ? -7.353 -3.383 -2.000 1.00 93.19 88 LEU A C 1
ATOM 709 O O . LEU A 1 88 ? -6.509 -3.438 -2.888 1.00 93.19 88 LEU A O 1
ATOM 713 N N . LYS A 1 89 ? -7.349 -4.208 -0.947 1.00 91.12 89 LYS A N 1
ATOM 714 C CA . LYS A 1 89 ? -6.380 -5.293 -0.773 1.00 91.12 89 LYS A CA 1
ATOM 715 C C . LYS A 1 89 ? -6.440 -6.301 -1.923 1.00 91.12 89 LYS A C 1
ATOM 717 O O . LYS A 1 89 ? -5.388 -6.768 -2.343 1.00 91.12 89 LYS A O 1
ATOM 722 N N . GLN A 1 90 ? -7.633 -6.607 -2.435 1.00 91.56 90 GLN A N 1
ATOM 723 C CA . GLN A 1 90 ? -7.820 -7.497 -3.589 1.00 91.56 90 GLN A CA 1
ATOM 724 C C . GLN A 1 90 ? -7.367 -6.860 -4.909 1.00 91.56 90 GLN A C 1
ATOM 726 O O . GLN A 1 90 ? -6.875 -7.564 -5.784 1.00 91.56 90 GLN A O 1
ATOM 731 N N . SER A 1 91 ? -7.486 -5.536 -5.044 1.00 92.12 91 SER A N 1
ATOM 732 C CA . SER A 1 91 ? -7.022 -4.798 -6.228 1.00 92.12 91 SER A CA 1
ATOM 733 C C . SER A 1 91 ? -5.501 -4.625 -6.298 1.00 92.12 91 SER A C 1
ATOM 735 O O . SER A 1 91 ? -4.989 -4.151 -7.315 1.00 92.12 91 SER A O 1
ATOM 737 N N . LEU A 1 92 ? -4.766 -4.948 -5.228 1.00 89.69 92 LEU A N 1
ATOM 738 C CA . LEU A 1 92 ? -3.310 -4.875 -5.244 1.00 89.69 92 LEU A CA 1
ATOM 739 C C . LEU A 1 92 ? -2.728 -5.941 -6.183 1.00 89.69 92 LEU A C 1
ATOM 741 O O . LEU A 1 92 ? -3.206 -7.075 -6.202 1.00 89.69 92 LEU A O 1
ATOM 745 N N . PRO A 1 93 ? -1.666 -5.612 -6.937 1.00 87.69 93 PRO A N 1
ATOM 746 C CA . PRO A 1 93 ? -1.037 -6.577 -7.823 1.00 87.69 93 PRO A CA 1
ATOM 747 C C . PRO A 1 93 ? -0.48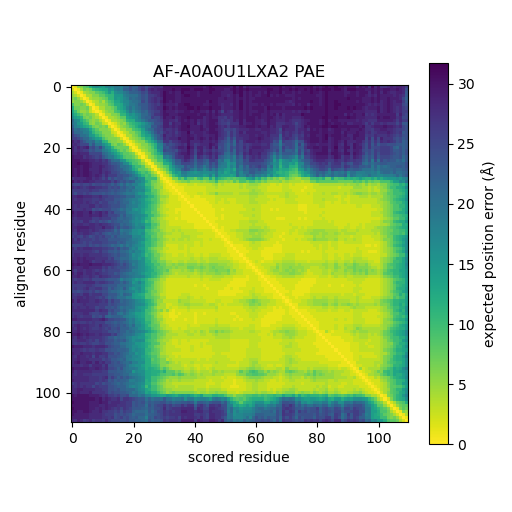0 -7.767 -7.017 1.00 87.69 93 PRO A C 1
ATOM 749 O O . PRO A 1 93 ? 0.267 -7.545 -6.061 1.00 87.69 93 PRO A O 1
ATOM 752 N N . PRO A 1 94 ? -0.770 -9.026 -7.406 1.00 85.44 94 PRO A N 1
ATOM 753 C CA . PRO A 1 94 ? -0.349 -10.219 -6.661 1.00 85.44 94 PRO A CA 1
ATOM 754 C C . PRO A 1 94 ? 1.174 -10.424 -6.652 1.00 85.44 94 PRO A C 1
ATOM 756 O O . PRO A 1 94 ? 1.702 -11.108 -5.781 1.00 85.44 94 PRO A O 1
ATOM 759 N N . ALA A 1 95 ? 1.892 -9.805 -7.596 1.00 87.50 95 ALA A N 1
ATOM 760 C CA . ALA A 1 95 ? 3.354 -9.792 -7.631 1.00 87.50 95 ALA A CA 1
ATOM 761 C C . ALA A 1 95 ? 3.981 -8.939 -6.508 1.00 87.50 95 ALA A C 1
ATOM 763 O O . ALA A 1 95 ? 5.169 -9.080 -6.211 1.00 87.50 95 ALA A O 1
ATOM 764 N N . LEU A 1 96 ? 3.208 -8.046 -5.880 1.00 88.94 96 LEU A N 1
ATOM 765 C CA . LEU A 1 96 ? 3.688 -7.203 -4.792 1.00 88.94 96 LEU A CA 1
ATOM 766 C C . LEU A 1 96 ? 3.677 -7.993 -3.480 1.00 88.94 96 LEU A C 1
ATOM 768 O O . LEU A 1 96 ? 2.673 -8.588 -3.099 1.00 88.94 96 LEU A O 1
ATOM 772 N N . LYS A 1 97 ? 4.789 -7.970 -2.742 1.00 91.38 97 LYS A N 1
ATOM 773 C CA . LYS A 1 97 ? 4.888 -8.660 -1.448 1.00 91.38 97 LYS A CA 1
ATOM 774 C C . LYS A 1 97 ? 4.011 -7.960 -0.408 1.00 91.38 97 LYS A C 1
ATOM 776 O O . LYS A 1 97 ? 4.369 -6.877 0.056 1.00 91.38 97 LYS A O 1
ATOM 781 N N . ILE A 1 98 ? 2.886 -8.569 -0.039 1.00 91.62 98 ILE A N 1
ATOM 782 C CA . ILE A 1 98 ? 1.945 -8.028 0.951 1.00 91.62 98 ILE A CA 1
ATOM 783 C C . ILE A 1 98 ? 2.235 -8.630 2.333 1.00 91.62 98 ILE A C 1
ATOM 785 O O . ILE A 1 98 ? 2.210 -9.843 2.512 1.00 91.62 98 ILE A O 1
ATOM 789 N N . GLU A 1 99 ? 2.476 -7.773 3.325 1.00 91.69 99 GLU A N 1
ATOM 790 C CA . GLU A 1 99 ? 2.654 -8.139 4.733 1.00 91.69 99 GLU A CA 1
ATOM 791 C C . GLU A 1 99 ? 1.519 -7.534 5.579 1.00 91.69 99 GLU A C 1
ATOM 793 O O . GLU A 1 99 ? 1.373 -6.311 5.681 1.00 91.69 99 GLU A O 1
ATOM 798 N N . ASP A 1 100 ? 0.717 -8.376 6.229 1.00 90.00 100 ASP A N 1
ATOM 799 C CA . ASP A 1 100 ? -0.268 -7.922 7.214 1.00 90.00 100 ASP A CA 1
ATOM 800 C C . ASP A 1 100 ? 0.409 -7.673 8.570 1.00 90.00 100 ASP A C 1
ATOM 802 O O . ASP A 1 100 ? 0.889 -8.586 9.238 1.00 90.00 100 ASP A O 1
ATOM 806 N N . VAL A 1 101 ? 0.399 -6.420 9.029 1.00 87.31 101 VAL A N 1
ATOM 807 C CA . VAL A 1 101 ? 0.996 -6.027 10.311 1.00 87.31 101 VAL A CA 1
ATOM 808 C C . VAL A 1 101 ? -0.076 -6.074 11.405 1.00 87.31 101 VAL A C 1
ATOM 810 O O . VAL A 1 101 ? -0.640 -5.054 11.836 1.00 87.31 101 VAL A O 1
ATOM 813 N N . SER A 1 102 ? -0.375 -7.278 11.887 1.00 75.06 102 SER A N 1
ATOM 814 C CA . SER A 1 102 ? -1.011 -7.459 13.194 1.00 75.06 102 SER A CA 1
ATOM 815 C C . SER A 1 102 ? 0.037 -7.186 14.285 1.00 75.06 102 SER A C 1
ATOM 817 O O . SER A 1 102 ? 1.237 -7.373 14.090 1.00 75.06 102 SER A O 1
ATOM 819 N N . LYS A 1 103 ? -0.366 -6.614 15.425 1.00 61.44 103 LYS A N 1
ATOM 820 C CA . LYS A 1 103 ? 0.576 -6.390 16.531 1.00 61.44 103 LYS A CA 1
ATOM 821 C C . LYS A 1 103 ? 0.946 -7.767 17.107 1.00 61.44 103 LYS A C 1
ATOM 823 O O . LYS A 1 103 ? 0.197 -8.267 17.932 1.00 61.44 103 LYS A O 1
ATOM 828 N N . GLY A 1 104 ? 2.047 -8.360 16.648 1.00 57.72 104 GLY A N 1
ATOM 829 C CA . GLY A 1 104 ? 2.564 -9.637 17.148 1.00 57.72 104 GLY A CA 1
ATOM 830 C C . GLY A 1 104 ? 2.641 -10.716 16.071 1.00 57.72 104 GLY A C 1
ATOM 831 O O . GLY A 1 104 ? 1.719 -11.503 15.909 1.00 57.72 104 GLY A O 1
ATOM 832 N N . GLY A 1 105 ? 3.774 -10.777 15.376 1.00 50.47 105 GLY A N 1
ATOM 833 C CA . GLY A 1 105 ? 4.162 -11.916 14.550 1.00 50.47 105 GLY A CA 1
ATOM 834 C C . GLY A 1 105 ? 5.655 -12.142 14.729 1.00 50.47 105 GLY A C 1
ATOM 835 O O . GLY A 1 105 ? 6.459 -11.344 14.255 1.00 50.47 105 GLY A O 1
ATOM 836 N N . LYS A 1 106 ? 6.020 -13.177 15.494 1.00 46.38 106 LYS A N 1
ATOM 837 C CA . LYS A 1 106 ? 7.404 -13.627 15.684 1.00 46.38 106 LYS A CA 1
ATOM 838 C C . LYS A 1 106 ? 8.005 -13.895 14.299 1.00 46.38 106 LYS A C 1
ATOM 840 O O . LYS A 1 106 ? 7.407 -14.643 13.528 1.00 46.38 106 LYS A O 1
ATOM 845 N N . LYS A 1 107 ? 9.167 -13.310 13.980 1.00 47.09 107 LYS A N 1
ATOM 846 C CA . LYS A 1 107 ? 9.978 -13.777 12.845 1.00 47.09 107 LYS A CA 1
ATOM 847 C C . LYS A 1 107 ? 10.181 -15.285 13.039 1.00 47.09 107 LYS A C 1
ATOM 849 O O . LYS A 1 107 ? 10.793 -15.677 14.029 1.00 47.09 107 LYS A O 1
ATOM 854 N N . LYS A 1 108 ? 9.661 -16.124 12.137 1.00 48.03 108 LYS A N 1
ATOM 855 C CA . LYS A 1 108 ? 10.202 -17.477 11.972 1.00 48.03 108 LYS A CA 1
ATOM 856 C C . LYS A 1 108 ? 11.567 -17.297 11.318 1.00 48.03 108 LYS A C 1
ATOM 858 O O . LYS A 1 108 ? 11.654 -17.105 10.110 1.00 48.03 108 LYS A O 1
ATOM 863 N N . THR A 1 109 ? 12.596 -17.245 12.150 1.00 51.72 109 THR A N 1
ATOM 864 C CA . THR A 1 109 ? 13.971 -17.486 11.728 1.00 51.72 109 THR A CA 1
ATOM 865 C C . THR A 1 109 ? 14.061 -18.984 11.444 1.00 51.72 109 THR A C 1
ATOM 867 O O . THR A 1 109 ? 13.749 -19.777 12.333 1.00 51.72 109 THR A O 1
ATOM 870 N N . ILE A 1 110 ? 14.354 -19.345 10.195 1.00 51.66 110 ILE A N 1
ATOM 871 C CA . ILE A 1 110 ? 14.883 -20.671 9.850 1.00 51.66 110 ILE A CA 1
ATOM 872 C C . ILE A 1 110 ? 16.385 -20.604 10.098 1.00 51.66 110 ILE A C 1
ATOM 874 O O . ILE A 1 110 ? 16.960 -19.547 9.741 1.00 51.66 110 ILE A O 1
#

Foldseek 3Di:
DDDYDDDDDDPDPDPDPDPPDDDPPPPDVAAEDEDADLVVVQVVLPDPQFAAWEWEQDPVQRKIWIWTDGPRHTYIYIDNDPVVVVVSVVSRDPPHHYHYDDPDDDPPDD